Protein AF-A0A4Z0PPL2-F1 (afdb_monomer_lite)

Sequence (104 aa):
MYDNIKNGEQNIQSLKSTKEYNDLKNILSGSMLWKQGKYNCVMKVGVLNLKKPFIKEFNFELSVLEVKLLQKNIKVCEGILDKHYFSNDEATPVTWNWVNPKLI

Organism: NCBI:txid877208

pLDDT: mean 82.65, std 14.16, range [45.34, 96.94]

Secondary structure (DSSP, 8-state):
-HHHHHHHHHHHHHHHHHHHHHHHHHHHHHH----SEEEEEEEEE--TT-SS-EEEEEEEEE-HHHHHHHHHHHHHHHHHHHHHHH--------------PEE-

Radius of gyration: 21.32 Å; chains: 1; bounding box: 41×26×70 Å

Foldseek 3Di:
DVVVVVVVVVVVVLVVLVVVLVVVLVCLVPVLPDDFFKDKDWDWADDPPDPGTDIDIWMFTDDPVQSVQQNVVSVLVNVVSCCVRPNPDPDDDRDHRDDDTDTD

Structure (mmCIF, N/CA/C/O backbone):
data_AF-A0A4Z0PPL2-F1
#
_entry.id   AF-A0A4Z0PPL2-F1
#
loop_
_atom_site.group_PDB
_atom_site.id
_atom_site.type_symbol
_atom_site.label_atom_id
_atom_site.label_alt_id
_atom_site.label_comp_id
_atom_site.label_asym_id
_atom_site.label_entity_id
_atom_site.label_seq_id
_atom_site.pdbx_PDB_ins_code
_atom_site.Cartn_x
_atom_site.Cartn_y
_atom_site.Cartn_z
_atom_site.occupancy
_atom_site.B_iso_or_equiv
_atom_site.auth_seq_id
_atom_site.auth_comp_id
_atom_site.auth_asym_id
_atom_site.auth_atom_id
_atom_site.pdbx_PDB_model_num
ATOM 1 N N . MET A 1 1 ? 2.442 -4.627 -51.422 1.00 46.28 1 MET A N 1
ATOM 2 C CA . MET A 1 1 ? 1.397 -3.755 -50.824 1.00 46.28 1 MET A CA 1
ATOM 3 C C . MET A 1 1 ? 0.846 -4.295 -49.501 1.00 46.28 1 MET A C 1
ATOM 5 O O . MET A 1 1 ? 0.528 -3.480 -48.650 1.00 46.28 1 MET A O 1
ATOM 9 N N . TYR A 1 2 ? 0.781 -5.617 -49.287 1.00 46.34 2 TYR A N 1
ATOM 10 C CA . TYR A 1 2 ? 0.303 -6.214 -48.027 1.00 46.34 2 TYR A CA 1
ATOM 11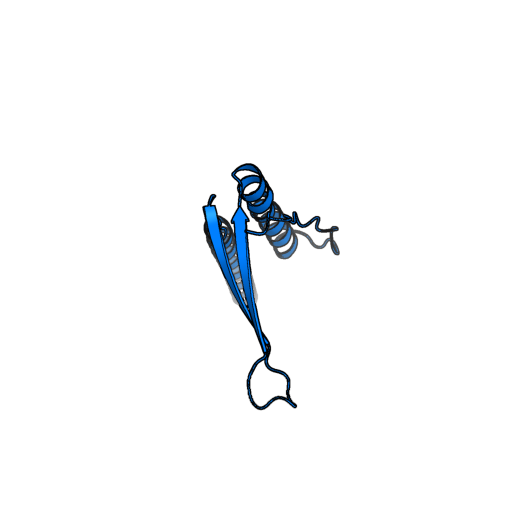 C C . TYR A 1 2 ? 1.295 -6.134 -46.846 1.00 46.34 2 TYR A C 1
ATOM 13 O O . TYR A 1 2 ? 0.857 -6.064 -45.700 1.00 46.34 2 TYR A O 1
ATOM 21 N N . ASP A 1 3 ? 2.606 -6.063 -47.102 1.00 45.34 3 ASP A N 1
ATOM 22 C CA . ASP A 1 3 ? 3.617 -5.999 -46.029 1.00 45.34 3 ASP A CA 1
ATOM 23 C C . ASP A 1 3 ? 3.607 -4.670 -45.258 1.00 45.34 3 ASP A C 1
ATOM 25 O O . ASP A 1 3 ? 3.854 -4.642 -44.056 1.00 45.34 3 ASP A O 1
ATOM 29 N N . ASN A 1 4 ? 3.232 -3.566 -45.914 1.00 46.47 4 ASN A N 1
ATOM 30 C CA . ASN A 1 4 ? 3.158 -2.251 -45.269 1.00 46.47 4 ASN A CA 1
ATOM 31 C C . ASN A 1 4 ? 1.986 -2.141 -44.281 1.00 46.47 4 ASN A C 1
ATOM 33 O O . ASN A 1 4 ? 2.089 -1.411 -43.298 1.00 46.47 4 ASN A O 1
ATOM 37 N N . ILE A 1 5 ? 0.892 -2.873 -44.516 1.00 52.91 5 ILE A N 1
ATOM 38 C CA . ILE A 1 5 ? -0.292 -2.856 -43.643 1.00 52.91 5 ILE A CA 1
ATOM 39 C C . ILE A 1 5 ? -0.020 -3.679 -42.378 1.00 52.91 5 ILE A C 1
ATOM 41 O O . ILE A 1 5 ? -0.236 -3.182 -41.276 1.00 52.91 5 ILE A O 1
ATOM 45 N N . LYS A 1 6 ? 0.564 -4.879 -42.517 1.00 49.62 6 LYS A N 1
ATOM 46 C CA . LYS A 1 6 ? 0.982 -5.703 -41.367 1.00 49.62 6 LYS A CA 1
ATOM 47 C C . LYS A 1 6 ? 2.043 -5.015 -40.504 1.00 49.62 6 LYS A C 1
ATOM 49 O O . LYS A 1 6 ? 1.940 -5.047 -39.280 1.00 49.62 6 LYS A O 1
ATOM 54 N N . ASN A 1 7 ? 3.017 -4.349 -41.127 1.00 52.06 7 ASN A N 1
ATOM 55 C CA . ASN A 1 7 ? 4.014 -3.561 -40.400 1.00 52.06 7 ASN A CA 1
ATOM 56 C C . ASN A 1 7 ? 3.382 -2.353 -39.693 1.00 52.06 7 ASN A C 1
ATOM 58 O O . ASN A 1 7 ? 3.766 -2.046 -38.571 1.00 52.06 7 ASN A O 1
ATOM 62 N N . GLY A 1 8 ? 2.392 -1.693 -40.303 1.00 54.81 8 GLY A N 1
ATOM 63 C CA . GLY A 1 8 ? 1.639 -0.607 -39.668 1.00 54.81 8 GLY A CA 1
ATOM 64 C C . GL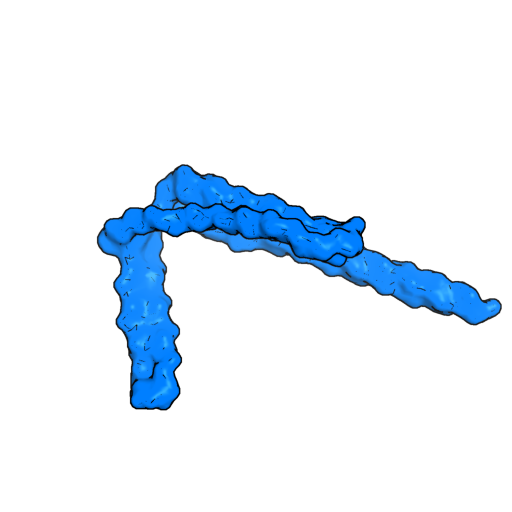Y A 1 8 ? 0.851 -1.064 -38.436 1.00 54.81 8 GLY A C 1
ATOM 65 O O . GLY A 1 8 ? 0.913 -0.415 -37.394 1.00 54.81 8 GLY A O 1
ATOM 66 N N . GLU A 1 9 ? 0.164 -2.204 -38.516 1.00 61.84 9 GLU A N 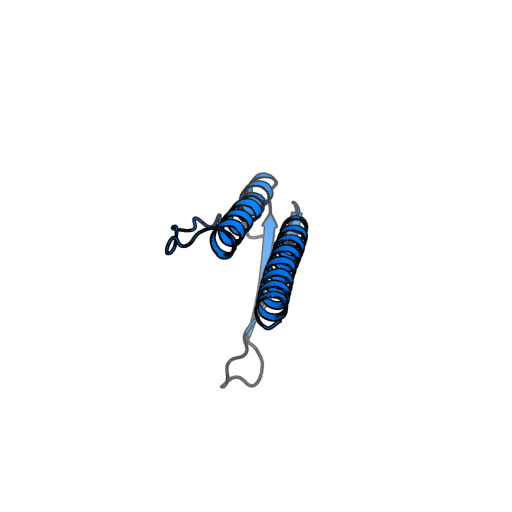1
ATOM 67 C CA . GLU A 1 9 ? -0.615 -2.772 -37.405 1.00 61.84 9 GLU A CA 1
ATOM 68 C C . GLU A 1 9 ? 0.264 -3.238 -36.234 1.00 61.84 9 GLU A C 1
ATOM 70 O O . GLU A 1 9 ? -0.042 -2.928 -35.081 1.00 61.84 9 GLU A O 1
ATOM 75 N N . GLN A 1 10 ? 1.390 -3.909 -36.507 1.00 60.88 10 GLN A N 1
ATOM 76 C CA . GLN A 1 10 ? 2.358 -4.299 -35.471 1.00 60.88 10 GLN A CA 1
ATOM 77 C C . GLN A 1 10 ? 2.966 -3.083 -34.762 1.00 60.88 10 GLN A C 1
ATOM 79 O O . GLN A 1 10 ? 3.140 -3.100 -33.544 1.00 60.88 10 GLN A O 1
ATOM 84 N N . ASN A 1 11 ? 3.232 -2.007 -35.507 1.00 61.09 11 ASN A N 1
ATOM 85 C CA . ASN A 1 11 ? 3.788 -0.768 -34.968 1.00 61.09 11 ASN A CA 1
ATOM 86 C C . ASN A 1 11 ? 2.755 0.003 -34.125 1.00 61.09 11 ASN A C 1
ATOM 88 O O . ASN A 1 11 ? 3.076 0.568 -33.086 1.00 61.09 11 ASN A O 1
ATOM 92 N N . ILE A 1 12 ? 1.476 -0.022 -34.511 1.00 57.94 12 ILE A N 1
ATOM 93 C CA . ILE A 1 12 ? 0.393 0.552 -33.697 1.00 57.94 12 ILE A CA 1
ATOM 94 C C . ILE A 1 12 ? 0.204 -0.245 -32.401 1.00 57.94 12 ILE A C 1
ATOM 96 O O . ILE A 1 12 ? -0.020 0.350 -31.346 1.00 57.94 12 ILE A O 1
ATOM 100 N N . GLN A 1 13 ? 0.294 -1.575 -32.455 1.00 62.53 13 GLN A N 1
ATOM 101 C CA . GLN A 1 13 ? 0.133 -2.420 -31.273 1.00 62.53 13 GLN A CA 1
ATOM 102 C C . GLN A 1 13 ? 1.288 -2.240 -30.276 1.00 62.53 13 GLN A C 1
ATOM 104 O O . GLN A 1 13 ? 1.032 -2.080 -29.084 1.00 62.53 13 GLN A O 1
ATOM 109 N N . SER A 1 14 ? 2.538 -2.167 -30.743 1.00 68.44 14 SER A N 1
ATOM 110 C CA . SER A 1 14 ? 3.702 -1.899 -29.882 1.00 68.44 14 SER A CA 1
ATOM 111 C C . SER A 1 14 ? 3.662 -0.500 -29.249 1.00 68.44 14 SER A C 1
ATOM 113 O O . SER A 1 14 ? 3.979 -0.339 -28.066 1.00 68.44 14 SER A O 1
ATOM 115 N N . LEU A 1 15 ? 3.203 0.511 -29.996 1.00 61.22 15 LEU A N 1
ATOM 116 C CA . LEU A 1 15 ? 2.982 1.868 -29.485 1.00 61.22 15 LEU A CA 1
ATOM 117 C C . LEU A 1 15 ? 1.892 1.904 -28.405 1.00 61.22 15 LEU A C 1
ATOM 119 O O . LEU A 1 15 ? 2.068 2.567 -27.381 1.00 61.22 15 LEU A O 1
ATOM 123 N N . LYS A 1 16 ? 0.783 1.176 -28.599 1.00 63.22 16 LYS A N 1
ATOM 124 C CA . LYS A 1 16 ? -0.285 1.050 -27.593 1.00 63.22 16 LYS A CA 1
ATOM 125 C C . LYS A 1 16 ? 0.226 0.402 -26.308 1.00 63.22 16 LYS A C 1
ATOM 127 O O . LYS A 1 16 ? -0.011 0.960 -25.241 1.00 63.22 16 LYS A O 1
ATOM 132 N N . SER A 1 17 ? 0.975 -0.697 -26.409 1.00 72.81 17 SER A N 1
ATOM 133 C CA . SER A 1 17 ? 1.569 -1.373 -25.246 1.00 72.81 17 SER A CA 1
ATOM 134 C C . SER A 1 17 ? 2.584 -0.493 -24.512 1.00 72.81 17 SER A C 1
ATOM 136 O O . SER A 1 17 ? 2.626 -0.495 -23.287 1.00 72.81 17 SER A O 1
ATOM 138 N N . THR A 1 18 ? 3.354 0.326 -25.237 1.00 81.31 18 THR A N 1
ATOM 139 C CA . THR A 1 18 ? 4.310 1.271 -24.632 1.00 81.31 18 THR A CA 1
ATOM 140 C C . THR A 1 18 ? 3.595 2.409 -23.903 1.00 81.31 18 THR A C 1
ATOM 142 O O . THR A 1 18 ? 4.005 2.812 -22.814 1.00 81.31 18 THR A O 1
ATOM 145 N N . LYS A 1 19 ? 2.511 2.935 -24.484 1.00 86.94 19 LYS A N 1
ATOM 146 C CA . LYS A 1 19 ? 1.684 3.949 -23.828 1.00 86.94 19 LYS A CA 1
ATOM 147 C C . LYS A 1 19 ? 1.047 3.396 -22.554 1.00 86.94 19 LYS A C 1
ATOM 149 O O . LYS A 1 19 ? 1.172 4.019 -21.508 1.00 86.94 19 LYS A O 1
ATOM 154 N N . GLU A 1 20 ? 0.413 2.231 -22.640 1.00 87.50 20 GLU A N 1
ATOM 155 C CA . GLU A 1 20 ? -0.231 1.576 -21.498 1.00 87.50 20 GLU A CA 1
ATOM 156 C C . GLU A 1 20 ? 0.765 1.308 -20.363 1.00 87.50 20 GLU A C 1
ATOM 158 O O . GLU A 1 20 ? 0.497 1.659 -19.216 1.00 87.50 20 GLU A O 1
ATOM 163 N N . TYR A 1 21 ? 1.951 0.788 -20.689 1.00 87.69 21 TYR A N 1
ATOM 164 C CA . TYR A 1 21 ? 3.041 0.610 -19.730 1.00 87.69 21 TYR A CA 1
ATOM 165 C C . TYR A 1 21 ? 3.401 1.919 -19.006 1.00 87.69 21 TYR A C 1
ATOM 167 O O . TYR A 1 21 ? 3.470 1.958 -17.775 1.00 87.69 21 TYR A O 1
ATOM 175 N N . ASN A 1 22 ? 3.597 3.008 -19.756 1.00 88.00 22 ASN A N 1
ATOM 176 C CA . ASN A 1 22 ? 3.950 4.308 -19.181 1.00 88.00 22 ASN A CA 1
ATOM 177 C C . ASN A 1 22 ? 2.820 4.884 -18.318 1.00 88.00 22 ASN A C 1
ATOM 179 O O . ASN A 1 22 ? 3.082 5.422 -17.241 1.00 88.00 22 ASN A O 1
ATOM 183 N N . ASP A 1 23 ? 1.570 4.747 -18.760 1.00 89.75 23 ASP A N 1
ATOM 184 C CA . ASP A 1 23 ? 0.395 5.195 -18.013 1.00 89.75 23 ASP A CA 1
ATOM 185 C C . ASP A 1 23 ? 0.289 4.441 -16.675 1.00 89.75 23 ASP A C 1
ATOM 187 O O . ASP A 1 23 ? 0.139 5.064 -15.620 1.00 89.75 23 ASP A O 1
ATOM 191 N N . LEU A 1 24 ? 0.467 3.115 -16.682 1.00 88.81 24 LEU A N 1
ATOM 192 C CA . LEU A 1 24 ? 0.470 2.287 -15.471 1.00 88.81 24 LEU A CA 1
ATOM 193 C C . LEU A 1 24 ? 1.619 2.646 -14.520 1.00 88.81 24 LEU A C 1
ATOM 195 O O . LEU A 1 24 ? 1.408 2.747 -13.309 1.00 88.81 24 LEU A O 1
ATOM 199 N N . LYS A 1 25 ? 2.820 2.895 -15.050 1.00 87.75 25 LYS A N 1
ATOM 200 C CA . LYS A 1 25 ? 3.981 3.310 -14.249 1.00 87.75 25 LYS A CA 1
ATOM 201 C C . LYS A 1 25 ? 3.747 4.659 -13.569 1.00 87.75 25 LYS A C 1
ATOM 203 O O . LYS A 1 25 ? 4.023 4.813 -12.377 1.00 87.75 25 LYS A O 1
ATOM 208 N N . ASN A 1 26 ? 3.159 5.610 -14.293 1.00 87.44 26 ASN A N 1
ATOM 209 C CA . ASN A 1 26 ? 2.781 6.908 -13.739 1.00 87.44 26 ASN A CA 1
ATOM 210 C C . ASN A 1 26 ? 1.740 6.759 -12.623 1.00 87.44 26 ASN A C 1
ATOM 212 O O . ASN A 1 26 ? 1.909 7.346 -11.552 1.00 87.44 26 ASN A O 1
ATOM 216 N N . ILE A 1 27 ? 0.711 5.929 -12.827 1.00 88.12 27 ILE A N 1
ATOM 217 C CA . ILE A 1 27 ? -0.315 5.648 -11.811 1.00 88.12 27 ILE A CA 1
ATOM 218 C C . ILE A 1 27 ? 0.312 5.056 -10.541 1.00 88.12 27 ILE A C 1
ATOM 220 O O . ILE A 1 27 ? 0.015 5.534 -9.446 1.00 88.12 27 ILE A O 1
ATOM 224 N N . LEU A 1 28 ? 1.205 4.068 -10.666 1.00 86.56 28 LEU A N 1
ATOM 225 C CA . LEU A 1 28 ? 1.860 3.432 -9.513 1.00 86.56 28 LEU A CA 1
ATOM 226 C C . LEU A 1 28 ? 2.697 4.408 -8.684 1.00 86.56 28 LEU A C 1
ATOM 228 O O . LEU A 1 28 ? 2.668 4.358 -7.454 1.00 86.56 28 LEU A O 1
ATOM 232 N N . SER A 1 29 ? 3.427 5.313 -9.339 1.00 78.56 29 SER A N 1
ATOM 233 C CA . SER A 1 29 ? 4.255 6.301 -8.636 1.00 78.56 29 SER A CA 1
ATOM 234 C C . SER A 1 29 ? 3.431 7.209 -7.708 1.00 78.56 29 SER A C 1
ATOM 236 O O . SER A 1 29 ? 3.910 7.618 -6.650 1.00 78.56 29 SER A O 1
ATOM 238 N N . GLY A 1 30 ? 2.169 7.470 -8.069 1.00 78.69 30 GLY A N 1
ATOM 239 C CA . GLY A 1 30 ? 1.235 8.293 -7.301 1.00 78.69 30 GLY A CA 1
ATOM 240 C C . GLY A 1 30 ? 0.262 7.518 -6.408 1.00 78.69 30 GLY A C 1
ATOM 241 O O . GLY A 1 30 ? -0.460 8.139 -5.629 1.00 78.69 30 GLY A O 1
ATOM 242 N N . SER A 1 31 ? 0.206 6.185 -6.491 1.00 79.94 31 SER A N 1
ATOM 243 C CA . SER A 1 31 ? -0.871 5.407 -5.863 1.00 79.94 31 SER A CA 1
ATOM 244 C C . SER A 1 31 ? -0.690 5.169 -4.361 1.00 79.94 31 SER A C 1
ATOM 246 O O . SER A 1 31 ? -1.656 4.823 -3.679 1.00 79.94 31 SER A O 1
ATOM 248 N N . MET A 1 32 ? 0.519 5.337 -3.810 1.00 79.94 32 MET A N 1
ATOM 249 C CA . MET A 1 32 ? 0.761 5.096 -2.383 1.00 79.94 32 MET A CA 1
ATOM 250 C C . MET A 1 32 ? 0.519 6.352 -1.542 1.00 79.94 32 MET A C 1
ATOM 252 O O . MET A 1 32 ? 1.414 7.163 -1.318 1.00 79.94 32 MET A O 1
ATOM 256 N N . LEU A 1 33 ? -0.708 6.486 -1.040 1.00 81.88 33 LEU A N 1
ATOM 257 C CA . LEU A 1 33 ? -1.183 7.685 -0.336 1.00 81.88 33 LEU A CA 1
ATOM 258 C C . LEU A 1 33 ? -1.065 7.617 1.195 1.00 81.88 33 LEU A C 1
ATOM 260 O O . LEU A 1 33 ? -1.484 8.546 1.889 1.00 81.88 33 LEU A O 1
ATOM 264 N N . TRP A 1 34 ? -0.503 6.535 1.738 1.00 88.88 34 TRP A N 1
ATOM 265 C CA . TRP A 1 34 ? -0.353 6.371 3.182 1.00 88.88 34 TRP A CA 1
ATOM 266 C C . TRP A 1 34 ? 0.650 7.375 3.752 1.00 88.88 34 TRP A C 1
ATOM 268 O O . TRP A 1 34 ? 1.780 7.499 3.280 1.00 88.88 34 TRP A O 1
ATOM 278 N N . LYS A 1 35 ? 0.231 8.076 4.804 1.00 92.44 35 LYS A N 1
ATOM 279 C CA . LYS A 1 35 ? 1.039 9.028 5.574 1.00 92.44 35 LYS A CA 1
ATOM 280 C C . LYS A 1 35 ? 1.160 8.575 7.024 1.00 92.44 35 LYS A C 1
ATOM 282 O O . LYS A 1 35 ? 0.373 7.760 7.500 1.00 92.44 35 LYS A O 1
ATOM 287 N N . GLN A 1 36 ? 2.135 9.115 7.742 1.00 95.62 36 GLN A N 1
ATOM 288 C CA . GLN A 1 36 ? 2.215 8.902 9.184 1.00 95.62 36 GLN A CA 1
ATOM 289 C C . GLN A 1 36 ? 0.972 9.500 9.855 1.00 95.62 36 GLN A C 1
ATOM 291 O O . GLN A 1 36 ? 0.565 10.609 9.503 1.00 95.62 36 GLN A O 1
ATOM 296 N N . GLY A 1 37 ? 0.400 8.796 10.830 1.00 96.00 37 GLY A N 1
ATOM 297 C CA . GLY A 1 37 ? -0.692 9.325 11.641 1.00 96.00 37 GLY A CA 1
ATOM 298 C C . GLY A 1 37 ? -1.713 8.281 12.063 1.00 96.00 37 GLY A C 1
ATOM 299 O O . GLY A 1 37 ? -1.512 7.079 11.896 1.00 96.00 37 GLY A O 1
ATOM 300 N N . LYS A 1 38 ? -2.816 8.774 12.628 1.00 96.75 38 LYS A N 1
ATOM 301 C CA . LYS A 1 38 ? -3.926 7.961 13.126 1.00 96.75 38 LYS A CA 1
ATOM 302 C C . LYS A 1 38 ? -4.957 7.738 12.029 1.00 96.75 38 LYS A C 1
ATOM 304 O O . LYS A 1 38 ? -5.327 8.671 11.320 1.00 96.75 38 LYS A O 1
ATOM 309 N N . TYR A 1 39 ? -5.437 6.510 11.940 1.00 95.50 39 TYR A N 1
ATOM 310 C CA . TYR A 1 39 ? -6.403 6.049 10.959 1.00 95.50 39 TYR A CA 1
ATOM 311 C C . TYR A 1 39 ? -7.585 5.401 11.661 1.00 95.50 39 TYR A C 1
ATOM 313 O O . TYR A 1 39 ? -7.440 4.758 12.701 1.00 95.50 39 TYR A O 1
ATOM 321 N N . ASN A 1 40 ? -8.747 5.537 11.036 1.00 95.69 40 ASN A N 1
ATOM 322 C CA . ASN A 1 40 ? -9.935 4.763 11.342 1.00 95.69 40 ASN A CA 1
ATOM 323 C C . ASN A 1 40 ? -10.251 3.901 10.116 1.00 95.69 40 ASN A C 1
ATOM 325 O O . ASN A 1 40 ? -10.304 4.411 8.994 1.00 95.69 40 ASN A O 1
ATOM 329 N N . CYS A 1 41 ? -10.428 2.599 10.323 1.00 93.50 41 CYS A N 1
ATOM 330 C CA . CYS A 1 41 ? -10.912 1.691 9.296 1.00 93.50 41 CYS A CA 1
ATOM 331 C C . CYS A 1 41 ? -12.279 1.147 9.691 1.00 93.50 41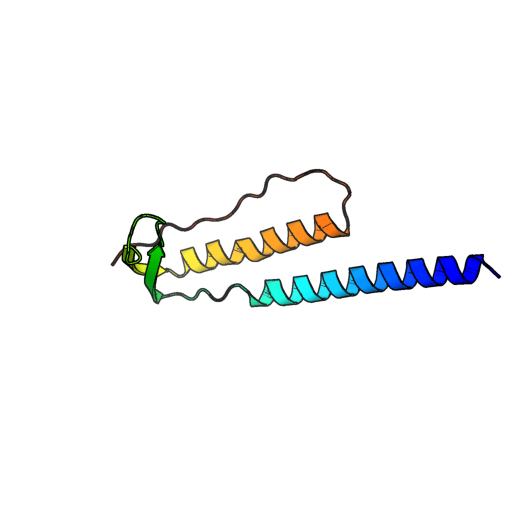 CYS A C 1
ATOM 333 O O . CYS A 1 41 ? -12.457 0.618 10.789 1.00 93.50 41 CYS A O 1
ATOM 335 N N . VAL A 1 42 ? -13.220 1.244 8.753 1.00 95.50 42 VAL A N 1
ATOM 336 C CA . VAL A 1 42 ? -14.567 0.691 8.868 1.00 95.50 42 VAL A CA 1
ATOM 337 C C . VAL A 1 42 ? -14.714 -0.433 7.851 1.00 95.50 42 VAL A C 1
ATOM 339 O O . VAL A 1 42 ? -14.851 -0.196 6.651 1.00 95.50 42 VAL A O 1
ATOM 342 N N . MET A 1 43 ? -14.717 -1.671 8.331 1.00 93.81 43 MET A N 1
ATOM 343 C CA . MET A 1 43 ? -14.976 -2.857 7.525 1.00 93.81 43 MET A CA 1
ATOM 344 C C . MET A 1 43 ? -16.470 -3.179 7.552 1.00 93.81 43 MET A C 1
ATOM 346 O O . MET A 1 43 ? -17.034 -3.433 8.614 1.00 93.81 43 MET A O 1
ATOM 350 N N . LYS A 1 44 ? -17.110 -3.198 6.379 1.00 94.50 44 LYS A N 1
ATOM 351 C CA . LYS A 1 44 ? -18.516 -3.593 6.212 1.00 94.50 44 LYS A CA 1
ATOM 352 C C . LYS A 1 44 ? -18.581 -4.896 5.420 1.00 94.50 44 LYS A C 1
ATOM 354 O O . LYS A 1 44 ? -18.199 -4.919 4.256 1.00 94.50 44 LYS A O 1
ATOM 359 N N . VAL A 1 45 ? -19.070 -5.966 6.040 1.00 92.75 45 VAL A N 1
ATOM 360 C CA . VAL A 1 45 ? -19.163 -7.302 5.438 1.00 92.75 45 VAL A CA 1
ATOM 361 C C . VAL A 1 45 ? -20.628 -7.667 5.240 1.00 92.75 45 VAL A C 1
ATOM 363 O O . VAL A 1 45 ? -21.375 -7.850 6.202 1.00 92.75 45 VAL A O 1
ATOM 366 N N . GLY A 1 46 ? -21.047 -7.770 3.980 1.00 92.62 46 GLY A N 1
ATOM 367 C CA . GLY A 1 46 ? -22.341 -8.340 3.619 1.00 92.62 46 GLY A CA 1
ATOM 368 C C . GLY A 1 46 ? -22.276 -9.864 3.661 1.00 92.62 46 GLY A C 1
ATOM 369 O O . GLY A 1 46 ? -21.403 -10.461 3.040 1.00 92.62 46 GLY A O 1
ATOM 370 N N . VAL A 1 47 ? -23.201 -10.494 4.380 1.00 90.88 47 VAL A N 1
ATOM 371 C CA . VAL A 1 47 ? -23.366 -11.953 4.399 1.00 90.88 47 VAL A CA 1
ATOM 372 C C . VAL A 1 47 ? -24.761 -12.247 3.870 1.00 90.88 47 VAL A C 1
ATOM 374 O O . VAL A 1 47 ? -25.715 -11.644 4.352 1.00 90.88 47 VAL A O 1
ATOM 377 N N . LEU A 1 48 ? -24.889 -13.159 2.899 1.00 89.62 48 LEU A N 1
ATOM 378 C CA . LEU A 1 48 ? -26.148 -13.429 2.178 1.00 89.62 48 LEU A CA 1
ATOM 379 C C . LEU A 1 48 ? -27.351 -13.694 3.102 1.00 89.62 48 LEU A C 1
ATOM 381 O O . LEU A 1 48 ? -28.469 -13.302 2.787 1.00 89.62 48 LEU A O 1
ATOM 385 N N . ASN A 1 49 ? -27.115 -14.305 4.267 1.00 89.12 49 ASN A N 1
ATOM 386 C CA . ASN A 1 49 ? -28.161 -14.655 5.233 1.00 89.12 49 ASN A CA 1
ATOM 387 C C . ASN A 1 49 ? -28.429 -13.568 6.292 1.00 89.12 49 ASN A C 1
ATOM 389 O O . ASN A 1 49 ? -29.291 -13.747 7.152 1.00 89.12 49 ASN A O 1
ATOM 393 N N . LEU A 1 50 ? -27.699 -12.448 6.270 1.00 87.06 50 LEU A N 1
ATOM 394 C CA . LEU A 1 50 ? -27.900 -11.330 7.191 1.00 87.06 50 LEU A CA 1
ATOM 395 C C . LEU A 1 50 ? -28.643 -10.192 6.490 1.00 87.06 50 LEU A C 1
ATOM 397 O O . LEU A 1 50 ? -28.238 -9.711 5.437 1.00 87.06 50 LEU A O 1
ATOM 401 N N . LYS A 1 51 ? -29.705 -9.687 7.132 1.00 85.94 51 LYS A N 1
ATOM 402 C CA . LYS A 1 51 ? -30.476 -8.532 6.629 1.00 85.94 51 LYS A CA 1
ATOM 403 C C . LYS A 1 51 ? -29.676 -7.225 6.614 1.00 85.94 51 LYS A C 1
ATOM 405 O O . LYS A 1 51 ? -30.071 -6.276 5.944 1.00 85.94 51 LYS A O 1
ATOM 410 N N . LYS A 1 52 ? -28.602 -7.140 7.403 1.00 89.25 52 LYS A N 1
ATOM 411 C CA . LYS A 1 52 ? -27.721 -5.973 7.502 1.00 89.25 52 LYS A CA 1
ATOM 412 C C . LYS A 1 52 ? -26.263 -6.432 7.501 1.00 89.25 52 LYS A C 1
ATOM 414 O O . LYS A 1 52 ? -25.982 -7.501 8.045 1.00 89.25 52 LYS A O 1
ATOM 419 N N . PRO A 1 53 ? -25.344 -5.643 6.921 1.00 91.25 53 PRO A N 1
ATOM 420 C CA . PRO A 1 53 ? -23.929 -5.969 6.945 1.00 91.25 53 PRO A CA 1
ATOM 421 C C . PRO A 1 53 ? -23.395 -5.961 8.379 1.00 91.25 53 PRO A C 1
ATOM 423 O O . PRO A 1 53 ? -23.793 -5.136 9.204 1.00 91.25 53 PRO A O 1
ATOM 426 N N . PHE A 1 54 ? -22.456 -6.859 8.651 1.00 91.25 54 PHE A N 1
ATOM 427 C CA . PHE A 1 54 ? -21.610 -6.787 9.833 1.00 91.25 54 PHE A CA 1
ATOM 428 C C . PHE A 1 54 ? -20.646 -5.610 9.670 1.00 91.25 54 PHE A C 1
ATOM 430 O O . PHE A 1 54 ? -19.998 -5.485 8.632 1.00 91.25 54 PHE A O 1
ATOM 437 N N . ILE A 1 55 ? -20.562 -4.741 10.675 1.00 93.06 55 ILE A N 1
ATOM 438 C CA . ILE A 1 55 ? -19.665 -3.583 10.660 1.00 93.06 55 ILE A CA 1
ATOM 439 C C . ILE A 1 55 ? -18.641 -3.758 11.775 1.00 93.06 55 ILE A C 1
ATOM 441 O O . ILE A 1 55 ? -19.010 -3.958 12.933 1.00 93.06 55 ILE A O 1
ATOM 445 N N . LYS A 1 56 ? -17.357 -3.678 11.426 1.00 93.56 56 LYS A N 1
ATOM 446 C CA . LYS A 1 56 ? -16.249 -3.661 12.378 1.00 93.56 56 LYS A CA 1
ATOM 447 C C . LYS A 1 56 ? -15.417 -2.415 12.164 1.00 93.56 56 LYS A C 1
ATOM 449 O O . LYS A 1 56 ? -14.963 -2.152 11.056 1.00 93.56 56 LYS A O 1
ATOM 454 N N . GLU A 1 57 ? -15.190 -1.696 13.247 1.00 95.19 57 GLU A N 1
ATOM 455 C CA . GLU A 1 57 ? -14.339 -0.518 13.260 1.00 95.19 57 GLU A CA 1
ATOM 456 C C . GLU A 1 57 ? -13.073 -0.822 14.051 1.00 95.19 57 GLU A C 1
ATOM 458 O O . GLU A 1 57 ? -13.121 -1.505 15.081 1.00 95.19 57 GLU A O 1
ATOM 463 N N . PHE A 1 58 ? -11.939 -0.345 13.553 1.00 94.69 58 PHE A N 1
ATOM 464 C CA . PHE A 1 58 ? -10.676 -0.376 14.273 1.00 94.69 58 PHE A CA 1
ATOM 465 C C . PHE A 1 58 ? -9.885 0.891 13.983 1.00 94.69 58 PHE A C 1
ATOM 467 O O . PHE A 1 58 ? -9.821 1.368 12.847 1.00 94.69 58 PHE A O 1
ATOM 474 N N . ASN A 1 59 ? -9.286 1.432 15.037 1.00 96.94 59 ASN A N 1
ATOM 475 C CA . ASN A 1 59 ? -8.397 2.574 14.950 1.00 96.94 59 ASN A CA 1
ATOM 476 C C . ASN A 1 59 ? -6.962 2.078 15.088 1.00 96.94 59 ASN A C 1
ATOM 478 O O . ASN A 1 59 ? -6.678 1.166 15.867 1.00 96.94 59 ASN A O 1
ATOM 482 N N . PHE A 1 60 ? -6.058 2.662 14.315 1.00 95.69 60 PHE A N 1
ATOM 483 C CA . PHE A 1 60 ? -4.644 2.313 14.357 1.00 95.69 60 PHE A CA 1
ATOM 484 C C . PHE A 1 60 ? -3.776 3.519 14.027 1.00 95.69 60 PHE A C 1
ATOM 486 O O . PHE A 1 60 ? -4.247 4.514 13.477 1.00 95.69 60 PHE A O 1
ATOM 493 N N . GLU A 1 61 ? -2.495 3.429 14.356 1.00 96.38 61 GLU A N 1
ATOM 494 C CA . GLU A 1 61 ? -1.509 4.452 14.026 1.00 96.38 61 GLU A CA 1
ATOM 495 C C . GLU A 1 61 ? -0.419 3.873 13.123 1.00 96.38 61 GLU A C 1
ATOM 497 O O . GLU A 1 61 ? 0.097 2.789 13.387 1.00 96.38 61 GLU A O 1
ATOM 502 N N . LEU A 1 62 ? -0.074 4.609 12.063 1.00 96.38 62 LEU A N 1
ATOM 503 C CA . LEU A 1 62 ? 1.079 4.320 11.216 1.00 96.38 62 LEU A CA 1
ATOM 504 C C . LEU A 1 62 ? 2.247 5.224 11.587 1.00 96.38 62 LEU A C 1
ATOM 506 O O . LEU A 1 62 ? 2.163 6.453 11.498 1.00 96.38 62 LEU A O 1
ATOM 510 N N . SER A 1 63 ? 3.366 4.599 11.927 1.00 95.94 63 SER A N 1
ATOM 511 C CA . SER A 1 63 ? 4.657 5.247 12.124 1.00 95.94 63 SER A CA 1
ATOM 512 C C . SER A 1 63 ? 5.342 5.589 10.796 1.00 95.94 63 SER A C 1
ATOM 514 O O . SER A 1 63 ? 5.028 5.055 9.730 1.00 95.94 63 SER A O 1
ATOM 516 N N . VAL A 1 64 ? 6.365 6.448 10.862 1.00 95.25 64 VAL A N 1
ATOM 517 C CA . VAL A 1 64 ? 7.224 6.767 9.706 1.00 95.25 64 VAL A CA 1
ATOM 518 C C . VAL A 1 64 ? 7.869 5.511 9.117 1.00 95.25 64 VAL A C 1
ATOM 520 O O . VAL A 1 64 ? 8.005 5.402 7.899 1.00 95.25 64 VAL A O 1
ATOM 523 N N . LEU A 1 65 ? 8.294 4.573 9.968 1.00 94.56 65 LEU A N 1
ATOM 524 C CA . LEU A 1 65 ? 8.961 3.347 9.529 1.00 94.56 65 LEU A CA 1
ATOM 525 C C . LEU A 1 65 ? 8.008 2.445 8.745 1.00 94.56 65 LEU A C 1
ATOM 527 O O . LEU A 1 65 ? 8.386 1.934 7.693 1.00 94.56 65 LEU A O 1
ATOM 531 N N . GLU A 1 66 ? 6.770 2.306 9.211 1.00 94.94 66 GLU A N 1
ATOM 532 C CA . GLU A 1 66 ? 5.737 1.517 8.536 1.00 94.94 66 GLU A CA 1
ATOM 533 C C . GLU A 1 66 ? 5.360 2.122 7.187 1.00 94.94 66 GLU A C 1
ATOM 535 O O . GLU A 1 66 ? 5.305 1.406 6.190 1.00 94.94 66 GLU A O 1
ATOM 540 N N . VAL A 1 67 ? 5.200 3.446 7.114 1.00 94.06 67 VAL A N 1
ATOM 541 C CA . VAL A 1 67 ? 4.951 4.140 5.842 1.00 94.06 67 VAL A CA 1
ATOM 542 C C . VAL A 1 67 ? 6.108 3.929 4.865 1.00 94.06 67 VAL A C 1
ATOM 544 O O . VAL A 1 67 ? 5.879 3.584 3.708 1.00 94.06 67 VAL A O 1
ATOM 547 N N . LYS A 1 68 ? 7.358 4.066 5.322 1.00 92.25 68 LYS A N 1
ATOM 548 C CA . LYS A 1 68 ? 8.541 3.810 4.482 1.00 92.25 68 LYS A CA 1
ATOM 549 C C . LYS A 1 68 ? 8.612 2.362 4.006 1.00 92.25 68 LYS A C 1
ATOM 551 O O . LYS A 1 68 ? 9.035 2.118 2.879 1.00 92.25 68 LYS A O 1
ATOM 556 N N . LEU A 1 69 ? 8.234 1.402 4.848 1.00 93.06 69 LEU A N 1
ATOM 557 C CA . LEU A 1 69 ? 8.201 -0.012 4.482 1.00 93.06 69 LEU A CA 1
ATOM 558 C C . LEU A 1 69 ? 7.142 -0.268 3.405 1.00 93.06 69 LEU A C 1
ATOM 560 O O . LEU A 1 69 ? 7.440 -0.867 2.376 1.00 93.06 69 LEU A O 1
ATOM 564 N N . LEU A 1 70 ? 5.944 0.268 3.609 1.00 92.06 70 LEU A N 1
ATOM 565 C CA . LEU A 1 70 ? 4.831 0.207 2.671 1.00 92.06 70 LEU A CA 1
ATOM 566 C C . LEU A 1 70 ? 5.163 0.843 1.310 1.00 92.06 70 LEU A C 1
ATOM 568 O O . LEU A 1 70 ? 4.830 0.279 0.271 1.00 92.06 70 LEU A O 1
ATOM 572 N N . GLN A 1 71 ? 5.878 1.969 1.288 1.00 91.19 71 GLN A N 1
ATOM 573 C CA . GLN A 1 71 ? 6.322 2.623 0.048 1.00 91.19 71 GLN A CA 1
ATOM 574 C C . GLN A 1 71 ? 7.245 1.746 -0.808 1.00 91.19 71 GLN A C 1
ATOM 576 O O . GLN A 1 71 ? 7.267 1.895 -2.029 1.00 91.19 71 GLN A O 1
ATOM 581 N N . LYS A 1 72 ? 7.976 0.791 -0.214 1.00 90.38 72 LYS A N 1
ATOM 582 C CA . LYS A 1 72 ? 8.810 -0.145 -0.989 1.00 90.38 72 LYS A CA 1
ATOM 583 C C . LYS A 1 72 ? 7.980 -1.043 -1.906 1.00 90.38 72 LYS A C 1
ATOM 585 O O . LYS A 1 72 ? 8.514 -1.506 -2.909 1.00 90.38 72 LYS A O 1
ATOM 590 N N . ASN A 1 73 ? 6.691 -1.241 -1.617 1.00 90.94 73 ASN A N 1
ATOM 591 C CA . ASN A 1 73 ? 5.801 -2.016 -2.479 1.00 90.94 73 ASN A CA 1
ATOM 592 C C . ASN A 1 73 ? 5.578 -1.357 -3.850 1.00 90.94 73 ASN A C 1
ATOM 594 O O . ASN A 1 73 ? 5.296 -2.076 -4.799 1.00 90.94 73 ASN A O 1
ATOM 598 N N . ILE A 1 74 ? 5.791 -0.040 -4.003 1.00 89.38 74 ILE A N 1
ATOM 599 C CA . ILE A 1 74 ? 5.766 0.603 -5.332 1.00 89.38 74 ILE A CA 1
ATOM 600 C C . ILE A 1 74 ? 6.810 -0.041 -6.248 1.00 89.38 74 ILE A C 1
ATOM 602 O O . ILE A 1 74 ? 6.475 -0.465 -7.347 1.00 89.38 74 ILE A O 1
ATOM 606 N N . LYS A 1 75 ? 8.048 -0.205 -5.766 1.00 87.31 75 LYS A N 1
ATOM 607 C CA . LYS A 1 75 ? 9.132 -0.833 -6.541 1.00 87.31 75 LYS A CA 1
ATOM 608 C C . LYS A 1 75 ? 8.835 -2.288 -6.883 1.00 87.31 75 LYS A C 1
ATOM 610 O O . LYS A 1 75 ? 9.252 -2.786 -7.923 1.00 87.31 75 LYS A O 1
ATOM 615 N N . VAL A 1 76 ? 8.120 -2.973 -5.992 1.00 89.00 76 VAL A N 1
ATOM 616 C CA . VAL A 1 76 ? 7.651 -4.338 -6.234 1.00 89.00 76 VAL A CA 1
ATOM 617 C C . VAL A 1 76 ? 6.651 -4.346 -7.394 1.00 89.00 76 VAL A C 1
ATOM 619 O O . VAL A 1 76 ? 6.820 -5.129 -8.323 1.00 89.00 76 VAL A O 1
ATOM 622 N N . CYS A 1 77 ? 5.667 -3.443 -7.391 1.00 88.31 77 CYS A N 1
ATOM 623 C CA . CYS A 1 77 ? 4.710 -3.296 -8.489 1.00 88.31 77 CYS A CA 1
ATOM 624 C C . CYS A 1 77 ? 5.379 -2.886 -9.810 1.00 88.31 77 CYS A C 1
ATOM 626 O O . CYS A 1 77 ? 5.050 -3.447 -10.850 1.00 88.31 77 CYS A O 1
ATOM 628 N N . GLU A 1 78 ? 6.338 -1.956 -9.779 1.00 87.31 78 GLU A N 1
ATOM 629 C CA . GLU A 1 78 ? 7.120 -1.559 -10.960 1.00 87.31 78 GLU A CA 1
ATOM 630 C C . GLU A 1 78 ? 7.856 -2.757 -11.565 1.00 87.31 78 GLU A C 1
ATOM 632 O O . GLU A 1 78 ? 7.761 -2.993 -12.765 1.00 87.31 78 GLU A O 1
ATOM 637 N N . GLY A 1 79 ? 8.510 -3.575 -10.734 1.00 86.12 79 GLY A N 1
ATOM 638 C CA . GLY A 1 79 ? 9.186 -4.786 -11.200 1.00 86.12 79 GLY A CA 1
ATOM 639 C C . GLY A 1 79 ? 8.235 -5.840 -11.780 1.00 86.12 79 GLY A C 1
ATOM 640 O O . GLY A 1 79 ? 8.631 -6.589 -12.672 1.00 86.12 79 GLY A O 1
ATOM 641 N N . ILE A 1 80 ? 6.986 -5.907 -11.301 1.00 85.88 80 ILE A N 1
ATOM 642 C CA . ILE A 1 80 ? 5.944 -6.772 -11.882 1.00 85.88 80 ILE A CA 1
ATOM 643 C C . ILE A 1 80 ? 5.527 -6.250 -13.261 1.00 85.88 80 ILE A C 1
ATOM 645 O O . ILE A 1 80 ? 5.429 -7.044 -14.196 1.00 85.88 80 ILE A O 1
ATOM 649 N N . LEU A 1 81 ? 5.322 -4.936 -13.408 1.00 86.38 81 LEU A N 1
ATOM 650 C CA . LEU A 1 81 ? 5.004 -4.328 -14.704 1.00 86.38 81 LEU A CA 1
ATOM 651 C C . LEU A 1 81 ? 6.137 -4.521 -15.712 1.00 86.38 81 LEU A C 1
ATOM 653 O O . LEU A 1 81 ? 5.880 -4.959 -16.829 1.00 86.38 81 LEU A O 1
ATOM 657 N N . ASP A 1 82 ? 7.381 -4.243 -15.319 1.00 85.69 82 ASP A N 1
ATOM 658 C CA . ASP A 1 82 ? 8.542 -4.395 -16.199 1.00 85.69 82 ASP A CA 1
ATOM 659 C C . ASP A 1 82 ? 8.640 -5.831 -16.729 1.00 85.69 82 ASP A C 1
ATOM 661 O O . ASP A 1 82 ? 8.882 -6.049 -17.915 1.00 85.69 82 ASP A O 1
ATOM 665 N N . LYS A 1 83 ? 8.367 -6.827 -15.880 1.00 81.38 83 LYS A N 1
ATOM 666 C CA . LYS A 1 83 ? 8.332 -8.228 -16.309 1.00 81.38 83 LYS A CA 1
ATOM 667 C C . LYS A 1 83 ? 7.177 -8.519 -17.248 1.00 81.38 83 LYS A C 1
ATOM 669 O O . LYS A 1 83 ? 7.406 -9.125 -18.282 1.00 81.38 83 LYS A O 1
ATOM 674 N N . HIS A 1 84 ? 5.971 -8.060 -16.923 1.00 82.62 84 HIS A N 1
ATOM 675 C CA . HIS A 1 84 ? 4.792 -8.306 -17.752 1.00 82.62 84 HIS A CA 1
ATOM 676 C C . HIS A 1 84 ? 4.950 -7.784 -19.189 1.00 82.62 84 HIS A C 1
ATOM 678 O O . HIS A 1 84 ? 4.470 -8.421 -20.122 1.00 82.62 84 HIS A O 1
ATOM 684 N N . TYR A 1 85 ? 5.634 -6.650 -19.371 1.00 81.69 85 TYR A N 1
ATOM 685 C CA . TYR A 1 85 ? 5.803 -6.018 -20.682 1.00 81.69 85 TYR A CA 1
ATOM 686 C C . TYR A 1 85 ? 7.115 -6.373 -21.397 1.00 81.69 85 TYR A C 1
ATOM 688 O O . TYR A 1 85 ? 7.155 -6.312 -22.626 1.00 81.69 85 TYR A O 1
ATOM 696 N N . PHE A 1 86 ? 8.184 -6.725 -20.671 1.00 81.44 86 PHE A N 1
ATOM 697 C CA . PHE A 1 86 ? 9.523 -6.892 -21.260 1.00 81.44 86 PHE A CA 1
ATOM 698 C C . PHE A 1 86 ? 10.188 -8.245 -20.986 1.00 81.44 86 PHE A C 1
ATOM 700 O O . PHE A 1 86 ? 11.308 -8.465 -21.445 1.00 81.44 86 PHE A O 1
ATOM 707 N N . SER A 1 87 ? 9.565 -9.159 -20.238 1.00 74.75 87 SER A N 1
ATOM 708 C CA . SER A 1 87 ? 10.136 -10.481 -19.950 1.00 74.75 87 SER A CA 1
ATOM 709 C C . SER A 1 87 ? 9.128 -11.601 -20.200 1.00 74.75 87 SER A C 1
ATOM 711 O O . SER A 1 87 ? 7.986 -11.535 -19.768 1.00 74.75 87 SER A O 1
ATOM 713 N N . ASN A 1 88 ? 9.583 -12.676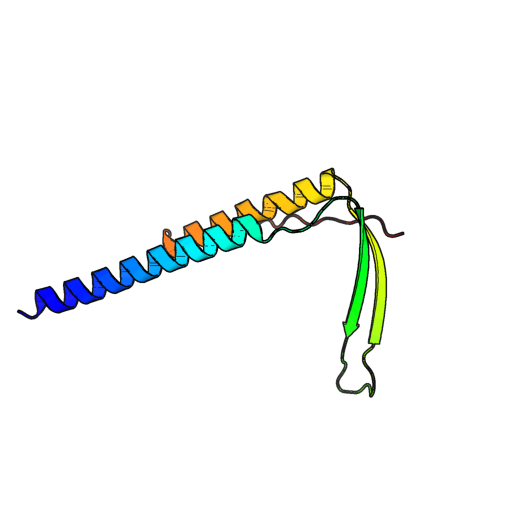 -20.848 1.00 67.75 88 ASN A N 1
ATOM 714 C CA . ASN A 1 88 ? 8.803 -13.910 -21.021 1.00 67.75 88 ASN A CA 1
ATOM 715 C C . ASN A 1 88 ? 8.991 -14.891 -19.846 1.00 67.75 88 ASN A C 1
ATOM 717 O O . ASN A 1 88 ? 8.612 -16.054 -19.956 1.00 67.75 88 ASN A O 1
ATOM 721 N N . ASP A 1 89 ? 9.621 -14.448 -18.754 1.00 66.38 89 ASP A N 1
ATOM 722 C CA . ASP A 1 89 ? 9.890 -15.289 -17.589 1.00 66.38 89 ASP A CA 1
ATOM 723 C C . ASP A 1 89 ? 8.616 -15.535 -16.777 1.00 66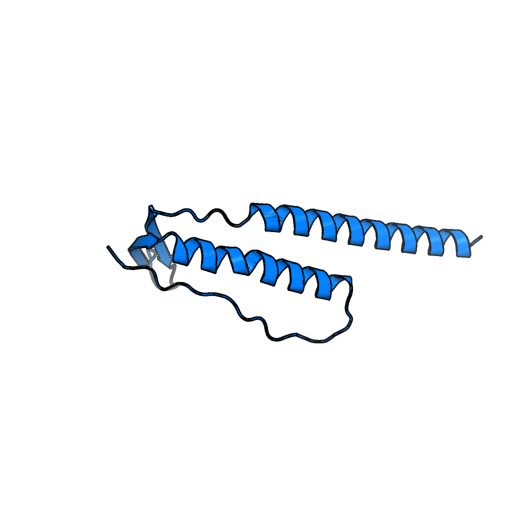.38 89 ASP A C 1
ATOM 725 O O . ASP A 1 89 ? 7.901 -14.602 -16.393 1.00 66.38 89 ASP A O 1
ATOM 729 N N . GLU A 1 90 ? 8.364 -16.803 -16.456 1.00 61.59 90 GLU A N 1
ATOM 730 C CA . GLU A 1 90 ? 7.283 -17.190 -15.560 1.00 61.59 90 GLU A CA 1
ATOM 731 C C . GLU A 1 90 ? 7.600 -16.788 -14.107 1.00 61.59 90 GLU A C 1
ATOM 733 O O . GLU A 1 90 ? 8.658 -17.089 -13.558 1.00 61.59 90 GLU A O 1
ATOM 738 N N . ALA A 1 91 ? 6.642 -16.077 -13.504 1.00 58.09 91 ALA A N 1
ATOM 739 C CA . ALA A 1 91 ? 6.439 -15.820 -12.077 1.00 58.09 91 ALA A CA 1
ATOM 740 C C . ALA A 1 91 ? 7.699 -15.752 -11.186 1.00 58.09 91 ALA A C 1
ATOM 742 O O . ALA A 1 91 ? 8.115 -16.722 -10.555 1.00 58.09 91 ALA A O 1
ATOM 743 N N . THR A 1 92 ? 8.238 -14.547 -10.995 1.00 58.97 92 THR A N 1
ATOM 744 C CA . THR A 1 92 ? 9.179 -14.314 -9.889 1.00 58.97 92 THR A CA 1
ATOM 745 C C . THR A 1 92 ? 8.425 -14.224 -8.561 1.00 58.97 92 THR A C 1
ATOM 747 O O . THR A 1 92 ? 7.415 -13.518 -8.505 1.00 58.97 92 THR A O 1
ATOM 750 N N . PRO A 1 93 ? 8.907 -14.856 -7.475 1.00 66.12 93 PRO A N 1
ATOM 751 C CA . PRO A 1 93 ? 8.303 -14.697 -6.160 1.00 66.12 93 PRO A CA 1
ATOM 752 C C . PRO A 1 93 ? 8.283 -13.221 -5.749 1.00 66.12 93 PRO A C 1
ATOM 754 O O . PRO A 1 93 ? 9.310 -12.541 -5.708 1.00 66.12 93 PRO A O 1
ATOM 757 N N . VAL A 1 94 ? 7.079 -12.730 -5.469 1.00 78.88 94 VAL A N 1
ATOM 758 C CA . VAL A 1 94 ? 6.821 -11.355 -5.047 1.00 78.88 94 VAL A CA 1
ATOM 759 C C . VAL A 1 94 ? 6.826 -11.307 -3.525 1.00 78.88 94 VAL A C 1
ATOM 761 O O . VAL A 1 94 ? 5.926 -11.840 -2.877 1.00 78.88 94 VAL A O 1
ATOM 764 N N . THR A 1 95 ? 7.812 -10.629 -2.943 1.00 84.31 95 THR A N 1
ATOM 765 C CA . THR A 1 95 ? 7.804 -10.334 -1.506 1.00 84.31 95 THR A CA 1
ATOM 766 C C . THR A 1 95 ? 7.045 -9.036 -1.266 1.00 84.31 95 THR A C 1
ATOM 768 O O . THR A 1 95 ? 7.568 -7.944 -1.494 1.00 84.31 95 THR A O 1
ATOM 771 N N . TRP A 1 96 ? 5.802 -9.152 -0.802 1.00 90.69 96 TRP A N 1
ATOM 772 C CA . TRP A 1 96 ? 5.004 -8.000 -0.393 1.00 90.69 96 TRP A CA 1
ATOM 773 C C . TRP A 1 96 ? 5.350 -7.574 1.035 1.00 90.69 96 TRP A C 1
ATOM 775 O O . TRP A 1 96 ? 5.360 -8.398 1.951 1.00 90.69 96 TRP A O 1
ATOM 785 N N . ASN A 1 97 ? 5.614 -6.283 1.243 1.00 90.81 97 ASN A N 1
ATOM 786 C CA . ASN A 1 97 ? 5.911 -5.753 2.569 1.00 90.81 97 ASN A CA 1
ATOM 787 C C . ASN A 1 97 ? 4.607 -5.435 3.306 1.00 90.81 97 ASN A C 1
ATOM 789 O O . ASN A 1 97 ? 3.870 -4.524 2.921 1.00 90.81 97 ASN A O 1
ATOM 793 N N . TRP A 1 98 ? 4.347 -6.173 4.381 1.00 91.94 98 TRP A N 1
ATOM 794 C CA . TRP A 1 98 ? 3.226 -5.942 5.289 1.00 91.94 98 TRP A CA 1
ATOM 795 C C . TRP A 1 98 ? 3.664 -5.110 6.497 1.00 91.94 98 TRP A C 1
ATOM 797 O O . TRP A 1 98 ? 4.823 -5.155 6.909 1.00 91.94 98 TRP A O 1
ATOM 807 N N . VAL A 1 99 ? 2.722 -4.374 7.086 1.00 92.50 99 VAL A N 1
ATOM 808 C CA . VAL A 1 99 ? 2.895 -3.687 8.375 1.00 92.50 99 VAL A CA 1
ATOM 809 C C . VAL A 1 99 ? 1.855 -4.197 9.362 1.00 92.50 99 VAL A C 1
ATOM 811 O O . VAL A 1 99 ? 0.754 -4.569 8.961 1.00 92.50 99 VAL A O 1
ATOM 814 N N . ASN A 1 100 ? 2.207 -4.209 10.646 1.00 92.75 100 ASN A N 1
ATOM 815 C CA . ASN A 1 100 ? 1.305 -4.573 11.733 1.00 92.75 100 ASN A CA 1
ATOM 816 C C . ASN A 1 100 ? 1.133 -3.358 12.654 1.00 92.75 100 ASN A C 1
ATOM 818 O O . ASN A 1 100 ? 1.846 -3.258 13.658 1.00 92.75 100 ASN A O 1
ATOM 822 N N . PRO A 1 101 ? 0.253 -2.413 12.282 1.00 90.19 101 PRO A N 1
ATOM 823 C CA . PRO A 1 101 ? 0.132 -1.158 12.993 1.00 90.19 101 PRO A CA 1
ATOM 824 C C . PRO A 1 101 ? -0.430 -1.363 14.391 1.00 90.19 101 PRO A C 1
ATOM 826 O O . PRO A 1 101 ? -1.262 -2.237 14.646 1.00 90.19 101 PRO A O 1
ATOM 829 N N . LYS A 1 102 ? 0.006 -0.503 15.307 1.00 90.25 102 LYS A N 1
ATOM 830 C CA . LYS A 1 102 ? -0.500 -0.500 16.674 1.00 90.25 102 LYS A CA 1
ATOM 831 C C . LYS A 1 102 ? -1.970 -0.072 16.672 1.00 90.25 102 LYS A C 1
ATOM 833 O O . LYS A 1 102 ? -2.291 1.027 16.219 1.00 90.25 102 LYS A O 1
ATOM 838 N N . LEU A 1 103 ? -2.838 -0.924 17.214 1.00 92.50 103 LEU A N 1
ATOM 839 C CA . LEU A 1 103 ? -4.231 -0.576 17.492 1.00 92.50 103 LEU A CA 1
ATOM 840 C C . LEU A 1 103 ? -4.301 0.461 18.620 1.00 92.50 103 LEU A C 1
ATOM 842 O O . LEU A 1 103 ? -3.535 0.377 19.587 1.00 92.50 103 LEU A O 1
ATOM 846 N N . ILE A 1 104 ? -5.212 1.424 18.486 1.00 87.44 104 ILE A N 1
ATOM 847 C CA . ILE A 1 104 ? -5.430 2.518 19.447 1.00 87.44 104 ILE A CA 1
ATOM 848 C C . ILE A 1 104 ? -6.887 2.617 19.886 1.00 87.44 104 ILE A C 1
ATOM 850 O O . ILE A 1 104 ? -7.784 2.238 19.097 1.00 87.44 104 ILE A O 1
#